Protein AF-A0A832YDP9-F1 (afdb_monomer)

Radius of gyration: 28.49 Å; Cα contacts (8 Å, |Δi|>4): 100; chains: 1; bounding box: 48×30×74 Å

Secondary structure 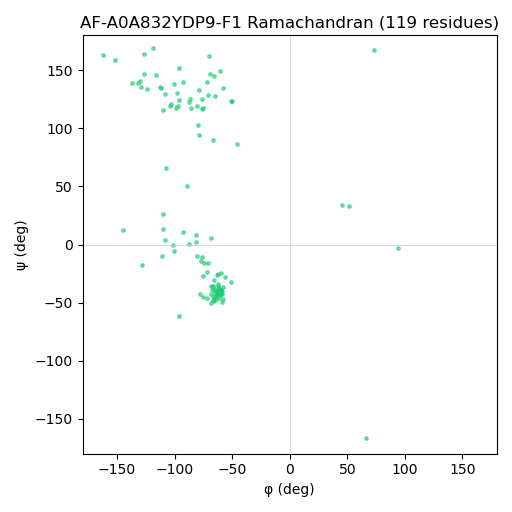(DSSP, 8-state):
------TTTTTT---TT--TT-SS-PPPPEEEEEEE-SSSEEEEEE---SSTTHHHHHHHHHHHHHHHHHHHTT--PPPPP-PPP---HHHHHHHHHHHHHHHHHHHHHH--GGGGGGS--

Foldseek 3Di:
DFADPDPCLVVCPPDQQSHRPDPDHDDDWDKDFDDDDQADTDIDIDGDDPDPVCPVVCVVVVVVVVVVVCVVVVNDDDDRDDDDDPDPVVVVVVVVVVCVVVVVVCCVVPNPPPPVVPPPD

Mean predicted aligned error: 12.71 Å

Sequence (121 aa):
ARQVRCPYLDENKPSCGCDKDLHVDVSQPTVRFNKFNDSALDFLVLVYVRDYGSQFKMKSDLRVIMYEEFKKYDIRIPWPIKTVYQGDEKREADEIAEREDKRKQVVDEFGIGDVASAEDD

Solvent-accessible surface area (backbone atoms only — not comparable to full-atom values): 7742 Å² total; per-residue (Å²): 89,62,46,70,83,48,94,53,40,90,73,55,49,96,50,86,68,23,43,74,85,34,62,53,64,59,75,67,64,44,78,41,84,67,48,85,51,95,50,48,79,43,69,46,74,49,74,84,68,96,46,82,82,50,48,61,58,50,56,52,52,49,52,53,52,49,53,53,53,28,56,75,72,73,50,76,87,67,65,89,62,80,89,79,85,90,68,62,65,65,60,52,51,50,62,48,58,76,45,45,65,61,51,50,53,50,38,71,73,69,49,82,62,85,68,72,75,74,79,83,125

Structure (mmCIF, N/CA/C/O backbone):
data_AF-A0A832YDP9-F1
#
_entry.id   AF-A0A832YDP9-F1
#
loop_
_atom_site.group_PDB
_atom_site.id
_atom_site.type_symbol
_atom_site.label_atom_id
_atom_site.label_alt_id
_atom_site.label_comp_id
_atom_site.label_asym_id
_atom_site.label_entity_id
_atom_site.label_seq_id
_atom_site.pdbx_PDB_ins_code
_atom_site.Cartn_x
_atom_site.Cartn_y
_atom_site.Cartn_z
_atom_site.occupancy
_atom_site.B_iso_or_equiv
_atom_site.auth_seq_id
_atom_site.auth_comp_id
_atom_site.auth_asym_id
_atom_site.auth_atom_id
_atom_site.pdbx_PDB_model_num
ATOM 1 N N . ALA A 1 1 ? 23.483 -14.878 -18.226 1.00 59.38 1 ALA A N 1
ATOM 2 C CA . ALA A 1 1 ? 22.438 -15.754 -18.798 1.00 59.38 1 ALA A CA 1
ATOM 3 C C . ALA A 1 1 ? 21.347 -14.851 -19.358 1.00 59.38 1 ALA A C 1
ATOM 5 O O . ALA A 1 1 ? 20.932 -13.962 -18.632 1.00 59.38 1 ALA A O 1
ATOM 6 N N . ARG A 1 2 ? 20.948 -14.996 -20.629 1.00 66.31 2 ARG A N 1
ATOM 7 C CA . ARG A 1 2 ? 19.922 -14.125 -21.241 1.00 66.31 2 ARG A CA 1
ATOM 8 C C . ARG A 1 2 ? 18.539 -14.390 -20.626 1.00 66.31 2 ARG A C 1
ATOM 10 O O . ARG A 1 2 ? 18.265 -15.528 -20.252 1.00 66.31 2 ARG A O 1
ATOM 17 N N . GLN A 1 3 ? 17.711 -13.348 -20.530 1.00 68.31 3 GLN A N 1
ATOM 18 C CA . GLN A 1 3 ? 16.322 -13.389 -20.049 1.00 68.31 3 GLN A CA 1
ATOM 19 C C . GLN A 1 3 ? 15.529 -14.498 -20.765 1.00 68.31 3 GLN A C 1
ATOM 21 O O . GLN A 1 3 ? 15.455 -14.497 -21.989 1.00 68.31 3 GLN A O 1
ATOM 26 N N . VAL A 1 4 ? 14.935 -15.434 -20.018 1.00 72.31 4 VAL A N 1
ATOM 27 C CA . VAL A 1 4 ? 14.124 -16.545 -20.579 1.00 72.31 4 VAL A CA 1
ATOM 28 C C . VAL A 1 4 ? 12.748 -16.667 -19.932 1.00 72.31 4 VAL A C 1
ATOM 30 O O . VAL A 1 4 ? 11.851 -17.274 -20.506 1.00 72.31 4 VAL A O 1
ATOM 33 N N . ARG A 1 5 ? 12.547 -16.071 -18.750 1.00 69.62 5 ARG A N 1
ATOM 34 C CA . ARG A 1 5 ? 11.284 -16.173 -18.001 1.00 69.62 5 ARG A CA 1
ATOM 35 C C . ARG A 1 5 ? 10.181 -15.232 -18.475 1.00 69.62 5 ARG A C 1
ATOM 37 O O . ARG A 1 5 ? 9.060 -15.337 -17.986 1.00 69.62 5 ARG A O 1
ATOM 44 N N . CYS A 1 6 ? 10.479 -14.284 -19.361 1.00 70.62 6 CYS A N 1
ATOM 45 C CA . CYS A 1 6 ? 9.466 -13.345 -19.827 1.00 70.62 6 CYS A CA 1
ATOM 46 C C . CYS A 1 6 ? 8.520 -14.013 -20.848 1.00 70.62 6 CYS A C 1
ATOM 48 O O . CYS A 1 6 ? 9.002 -14.465 -21.886 1.00 70.62 6 CYS A O 1
ATOM 50 N N . PRO A 1 7 ? 7.189 -13.985 -20.633 1.00 72.56 7 PRO A N 1
ATOM 51 C CA . PRO A 1 7 ? 6.214 -14.506 -21.598 1.00 72.56 7 PRO A CA 1
ATOM 52 C C . PRO A 1 7 ? 6.201 -13.776 -22.952 1.00 72.56 7 PRO A C 1
ATOM 54 O O . PRO A 1 7 ? 5.831 -14.363 -23.959 1.00 72.56 7 PRO A O 1
ATOM 57 N N . TYR A 1 8 ? 6.613 -12.504 -22.979 1.00 71.94 8 TYR A N 1
ATOM 58 C CA . TYR A 1 8 ? 6.565 -11.614 -24.149 1.00 71.94 8 TYR A CA 1
ATOM 59 C C . TYR A 1 8 ? 7.956 -11.288 -24.719 1.00 71.94 8 TYR A C 1
ATOM 61 O O . TYR A 1 8 ? 8.160 -10.219 -25.295 1.00 71.94 8 TYR A O 1
ATOM 69 N N . LEU A 1 9 ? 8.937 -12.177 -24.523 1.00 72.62 9 LEU A N 1
ATOM 70 C CA . LEU A 1 9 ? 10.332 -11.941 -24.915 1.00 72.62 9 LEU A CA 1
ATOM 71 C C . LEU A 1 9 ? 10.496 -11.731 -26.430 1.00 72.62 9 LEU A C 1
ATOM 73 O O . LEU A 1 9 ? 11.286 -10.890 -26.856 1.00 72.62 9 LEU A O 1
ATOM 77 N N . ASP A 1 10 ? 9.725 -12.463 -27.235 1.00 74.56 10 ASP A N 1
ATOM 78 C CA . ASP A 1 10 ? 9.810 -12.416 -28.700 1.00 74.56 10 ASP A CA 1
ATOM 79 C C . ASP A 1 10 ? 9.177 -11.155 -29.300 1.00 74.56 10 ASP A C 1
ATOM 81 O O . ASP A 1 10 ? 9.606 -10.685 -30.352 1.00 74.56 10 ASP A O 1
ATOM 85 N N . GLU A 1 11 ? 8.200 -10.562 -28.610 1.00 73.81 11 GLU A N 1
ATOM 86 C CA . GLU A 1 11 ? 7.581 -9.298 -29.023 1.00 73.81 11 GLU A CA 1
ATOM 87 C C . GLU A 1 11 ? 8.503 -8.095 -28.774 1.00 73.81 11 GLU A C 1
ATOM 89 O O . GLU A 1 11 ? 8.254 -7.013 -29.306 1.00 73.81 11 GLU A O 1
ATOM 94 N N . ASN A 1 12 ? 9.551 -8.275 -27.955 1.00 65.94 12 ASN A N 1
ATOM 95 C CA . ASN A 1 12 ? 10.510 -7.249 -27.535 1.00 65.94 12 ASN A CA 1
ATOM 96 C C . ASN A 1 12 ? 9.840 -5.931 -27.112 1.00 65.94 12 ASN A C 1
ATOM 98 O O . ASN A 1 12 ? 10.345 -4.831 -27.355 1.00 65.94 12 ASN A O 1
ATOM 102 N N . LYS A 1 13 ? 8.651 -6.034 -26.508 1.00 63.38 13 LYS A N 1
ATOM 103 C CA . LYS A 1 13 ? 7.947 -4.872 -25.983 1.00 63.38 13 LYS A CA 1
ATOM 104 C C . LYS A 1 13 ? 8.713 -4.387 -24.757 1.00 63.38 13 LYS A C 1
ATOM 106 O O . LYS A 1 13 ? 8.956 -5.196 -23.859 1.00 63.38 13 LYS A O 1
ATOM 111 N N . PRO A 1 14 ? 9.056 -3.089 -24.671 1.00 56.25 14 PRO A N 1
ATOM 112 C CA . PRO A 1 14 ? 9.688 -2.530 -23.488 1.00 56.25 14 PRO A CA 1
ATOM 113 C C . PRO A 1 14 ? 8.688 -2.579 -22.329 1.00 56.25 14 PRO A C 1
ATOM 115 O O . PRO A 1 14 ? 7.895 -1.667 -22.115 1.00 56.25 14 PRO A O 1
ATOM 118 N N . SER A 1 15 ? 8.699 -3.681 -21.594 1.00 57.56 15 SER A N 1
ATOM 119 C CA . SER A 1 15 ? 7.966 -3.867 -20.349 1.00 57.56 15 SER A CA 1
ATOM 120 C C . SER A 1 15 ? 8.937 -4.324 -19.264 1.00 57.56 15 SER A C 1
ATOM 122 O O . SER A 1 15 ? 10.080 -4.690 -19.553 1.00 57.56 15 SER A O 1
ATOM 124 N N . CYS A 1 16 ? 8.510 -4.225 -18.004 1.00 58.09 16 CYS A N 1
ATOM 125 C CA . CYS A 1 16 ? 9.277 -4.518 -16.791 1.00 58.09 16 CYS A CA 1
ATOM 126 C C . CYS A 1 16 ? 10.070 -5.843 -16.860 1.00 58.09 16 CYS A C 1
ATOM 128 O O . CYS A 1 16 ? 9.612 -6.894 -16.422 1.00 58.09 16 CYS A O 1
ATOM 130 N N . GLY A 1 17 ? 11.288 -5.786 -17.400 1.00 58.19 17 GLY A N 1
ATOM 131 C CA . GLY A 1 17 ? 12.217 -6.913 -17.469 1.00 58.19 17 GLY A CA 1
ATOM 132 C C . GLY A 1 17 ? 12.188 -7.733 -18.763 1.00 58.19 17 GLY A C 1
ATOM 133 O O . GLY A 1 17 ? 13.011 -8.622 -18.901 1.00 58.19 17 GLY A O 1
ATOM 134 N N . CYS A 1 18 ? 11.319 -7.460 -19.735 1.00 63.78 18 CYS A N 1
ATOM 135 C CA . CYS A 1 18 ? 11.242 -8.233 -20.985 1.00 63.78 18 CYS A CA 1
ATOM 136 C C . CYS A 1 18 ? 12.160 -7.682 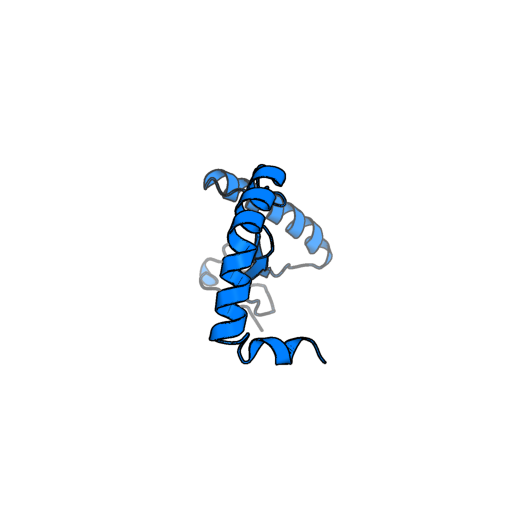-22.082 1.00 63.78 18 CYS A C 1
ATOM 138 O O . CYS A 1 18 ? 11.724 -7.424 -23.197 1.00 63.78 18 CYS A O 1
ATOM 140 N N . ASP A 1 19 ? 13.426 -7.463 -21.738 1.00 65.94 19 ASP A N 1
ATOM 141 C CA . ASP A 1 19 ? 14.430 -6.949 -22.665 1.00 65.94 19 ASP A CA 1
ATOM 142 C C . ASP A 1 19 ? 15.352 -8.093 -23.099 1.00 65.94 19 ASP A C 1
ATOM 144 O O . ASP A 1 19 ? 16.004 -8.731 -22.265 1.00 65.94 19 ASP A O 1
ATOM 148 N N . LYS A 1 20 ? 15.382 -8.373 -24.405 1.00 66.12 20 LYS A N 1
ATOM 149 C CA . LYS A 1 20 ? 16.200 -9.445 -24.990 1.00 66.12 20 LYS A CA 1
ATOM 150 C C . LYS A 1 20 ? 17.698 -9.211 -24.776 1.00 66.12 20 LYS A C 1
ATOM 152 O O . LYS A 1 20 ? 18.468 -10.175 -24.723 1.00 66.12 20 LYS A O 1
ATOM 157 N N . ASP A 1 21 ? 18.091 -7.952 -24.603 1.00 69.06 21 ASP A N 1
ATOM 158 C CA . ASP A 1 21 ? 19.475 -7.546 -24.393 1.00 69.06 21 ASP A CA 1
ATOM 159 C C . ASP A 1 21 ? 19.876 -7.575 -22.910 1.00 69.06 21 ASP A C 1
ATOM 161 O O . ASP A 1 21 ? 21.032 -7.316 -22.566 1.00 69.06 21 ASP A O 1
ATOM 165 N N . LEU A 1 22 ? 18.974 -7.963 -22.001 1.00 70.06 22 LEU A N 1
ATOM 166 C CA . LEU A 1 22 ? 19.306 -8.137 -20.592 1.00 70.06 22 LEU A CA 1
ATOM 167 C C . LEU A 1 22 ? 20.094 -9.440 -20.375 1.00 70.06 22 LEU A C 1
ATOM 169 O O . LEU A 1 22 ? 19.618 -10.555 -20.602 1.00 70.06 22 LEU A O 1
ATOM 173 N N . HIS A 1 23 ? 21.336 -9.300 -19.908 1.00 65.00 23 HIS A N 1
ATOM 174 C CA . HIS A 1 23 ? 22.280 -10.413 -19.712 1.00 65.00 23 HIS A CA 1
ATOM 175 C C . HIS A 1 23 ? 22.063 -11.182 -18.393 1.00 65.00 23 HIS A C 1
ATOM 177 O O . HIS A 1 23 ? 22.876 -12.046 -18.029 1.00 65.00 23 HIS A O 1
ATOM 183 N N . VAL A 1 24 ? 20.977 -10.863 -17.688 1.00 70.31 24 VAL A N 1
ATOM 184 C CA . VAL A 1 24 ? 20.548 -11.447 -16.418 1.00 70.31 24 VAL A CA 1
ATOM 185 C C . VAL A 1 24 ? 19.086 -11.856 -16.564 1.00 70.31 24 VAL A C 1
ATOM 187 O O . VAL A 1 24 ? 18.289 -11.085 -17.087 1.00 70.31 24 VAL A O 1
ATOM 190 N N . ASP A 1 25 ? 18.741 -13.056 -16.096 1.00 70.75 25 ASP A N 1
ATOM 191 C CA . ASP A 1 25 ? 17.352 -13.512 -16.021 1.00 70.75 25 ASP A CA 1
ATOM 192 C C . ASP A 1 25 ? 16.700 -12.897 -14.779 1.00 70.75 25 ASP A C 1
ATOM 194 O O . ASP A 1 25 ? 16.974 -13.290 -13.643 1.00 70.75 25 ASP A O 1
ATOM 198 N N . VAL A 1 26 ? 15.894 -11.866 -15.004 1.00 73.50 26 VAL A N 1
ATOM 199 C CA . VAL A 1 26 ? 15.242 -11.082 -13.962 1.00 73.50 26 VAL A CA 1
ATOM 200 C C . VAL A 1 26 ? 13.815 -11.576 -13.776 1.00 73.50 26 VAL A C 1
ATOM 202 O O . VAL A 1 26 ? 13.050 -11.717 -14.736 1.00 73.50 26 VAL A O 1
ATOM 205 N N . SER A 1 27 ? 13.437 -11.839 -12.524 1.00 73.00 27 SER A N 1
ATOM 206 C CA . SER A 1 27 ? 12.066 -12.223 -12.203 1.00 73.00 27 SER A CA 1
ATOM 207 C C . SER A 1 27 ? 11.096 -11.078 -12.480 1.00 73.00 27 SER A C 1
ATOM 209 O O . SER A 1 27 ? 11.395 -9.896 -12.305 1.00 73.00 27 SER A O 1
ATOM 211 N N . GLN A 1 28 ? 9.904 -11.459 -12.930 1.00 76.19 28 GLN A N 1
ATOM 212 C CA . GLN A 1 28 ? 8.815 -10.524 -13.168 1.00 76.19 28 GLN A CA 1
ATOM 213 C C . GLN A 1 28 ? 8.425 -9.805 -11.867 1.00 76.19 28 GLN A C 1
ATOM 215 O O . GLN A 1 28 ? 8.551 -10.388 -10.778 1.00 76.19 28 GLN A O 1
ATOM 220 N N . PRO A 1 29 ? 7.948 -8.549 -11.955 1.00 84.31 29 PRO A N 1
ATOM 221 C CA . PRO A 1 29 ? 7.499 -7.832 -10.778 1.00 84.31 29 PRO A CA 1
ATOM 2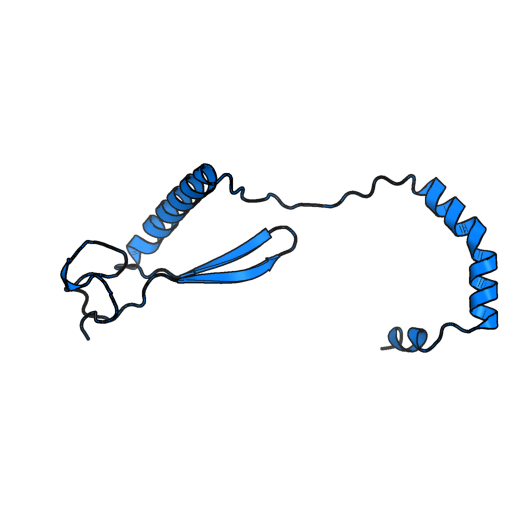22 C C . PRO A 1 29 ? 6.388 -8.617 -10.088 1.00 84.31 29 PRO A C 1
ATOM 224 O O . PRO A 1 29 ? 5.486 -9.152 -10.729 1.00 84.31 29 PRO A O 1
ATOM 227 N N . THR A 1 30 ? 6.480 -8.721 -8.770 1.00 87.56 30 THR A N 1
ATOM 228 C CA . THR A 1 30 ? 5.554 -9.529 -7.978 1.00 87.56 30 THR A CA 1
ATOM 229 C C . THR A 1 30 ? 4.910 -8.659 -6.916 1.00 87.56 30 THR A C 1
ATOM 231 O O . THR A 1 30 ? 5.598 -7.920 -6.212 1.00 87.56 30 THR A O 1
ATOM 234 N N . VAL A 1 31 ? 3.593 -8.784 -6.775 1.00 92.25 31 VAL A N 1
ATOM 235 C CA . VAL A 1 31 ? 2.828 -8.178 -5.684 1.00 92.25 31 VAL A CA 1
ATOM 236 C C . VAL A 1 31 ? 2.396 -9.290 -4.739 1.00 92.25 31 VAL A C 1
ATOM 238 O O . VAL A 1 31 ? 1.865 -10.308 -5.182 1.00 92.25 31 VAL A O 1
ATOM 241 N N . ARG A 1 32 ? 2.653 -9.125 -3.442 1.00 94.44 32 ARG A N 1
ATOM 242 C CA . ARG A 1 32 ? 2.260 -10.087 -2.408 1.00 94.44 32 ARG A CA 1
ATOM 243 C C . ARG A 1 32 ? 1.554 -9.377 -1.271 1.00 94.44 32 ARG A C 1
ATOM 245 O O . ARG A 1 32 ? 1.980 -8.303 -0.855 1.00 94.44 32 ARG A O 1
ATOM 252 N N . PHE A 1 33 ? 0.510 -10.001 -0.743 1.00 95.94 33 PHE A N 1
ATOM 253 C CA . PHE A 1 33 ? -0.020 -9.614 0.556 1.00 95.94 33 PHE A CA 1
ATOM 254 C C . PHE A 1 33 ? 1.040 -9.906 1.623 1.00 95.94 33 PHE A C 1
ATOM 256 O O . PHE A 1 33 ? 1.596 -11.004 1.648 1.00 95.94 33 PHE A O 1
ATOM 263 N N . ASN A 1 34 ? 1.364 -8.908 2.442 1.00 95.12 34 ASN A N 1
ATOM 264 C CA . ASN A 1 34 ? 2.388 -9.025 3.472 1.00 95.12 34 ASN A CA 1
ATOM 265 C C . ASN A 1 34 ? 1.751 -9.354 4.824 1.00 95.12 34 ASN A C 1
ATOM 267 O O . ASN A 1 34 ? 2.021 -10.407 5.394 1.00 95.12 34 ASN A O 1
ATOM 271 N N . LYS A 1 35 ? 0.896 -8.460 5.331 1.00 95.50 35 LYS A N 1
ATOM 272 C CA . LYS A 1 35 ? 0.240 -8.624 6.631 1.00 95.50 35 LYS A CA 1
ATOM 273 C C . LYS A 1 35 ? -0.985 -7.724 6.783 1.00 95.50 35 LYS A C 1
ATOM 275 O O . LYS A 1 35 ? -1.134 -6.728 6.074 1.00 95.50 35 LYS A O 1
ATOM 280 N N . PHE A 1 36 ? -1.812 -8.061 7.767 1.00 94.50 36 PHE A N 1
ATOM 281 C CA . PHE A 1 36 ? -2.802 -7.150 8.332 1.00 94.50 36 PHE A CA 1
ATOM 282 C C . PHE A 1 36 ? -2.097 -6.188 9.294 1.00 94.50 36 PHE A C 1
ATOM 284 O O . PHE A 1 36 ? -1.268 -6.615 10.099 1.00 94.50 36 PHE A O 1
ATOM 291 N N . ASN A 1 37 ? -2.393 -4.899 9.174 1.00 91.62 37 ASN A N 1
ATOM 292 C CA . ASN A 1 37 ? -1.868 -3.835 10.023 1.00 91.62 37 ASN A CA 1
ATOM 293 C C . ASN A 1 37 ? -3.039 -3.141 10.743 1.00 91.62 37 ASN A C 1
ATOM 295 O O . ASN A 1 37 ? -4.193 -3.352 10.371 1.00 91.62 37 ASN A O 1
ATOM 299 N N . ASP A 1 38 ? -2.763 -2.293 11.732 1.00 88.38 38 ASP A N 1
ATOM 300 C CA . ASP A 1 38 ? -3.780 -1.743 12.650 1.00 88.38 38 ASP A CA 1
ATOM 301 C C . ASP A 1 38 ? -4.938 -1.016 11.946 1.00 88.38 38 ASP A C 1
ATOM 303 O O . ASP A 1 38 ? -6.051 -0.924 12.457 1.00 88.38 38 ASP A O 1
ATOM 307 N N . SER A 1 39 ? -4.689 -0.452 10.765 1.00 91.00 39 SER A N 1
ATOM 308 C CA . SER A 1 39 ? -5.702 0.273 9.986 1.00 91.00 39 SER A CA 1
ATOM 309 C C . SER A 1 39 ? -5.547 0.102 8.477 1.00 91.00 39 SER A C 1
ATOM 311 O O . SER A 1 39 ? -6.131 0.863 7.710 1.00 91.00 39 SER A O 1
ATOM 313 N N . ALA A 1 40 ? -4.724 -0.851 8.035 1.00 93.38 40 ALA A N 1
ATOM 314 C CA . ALA A 1 40 ? -4.372 -1.009 6.629 1.00 93.38 40 ALA A CA 1
ATOM 315 C C . ALA A 1 40 ? -4.037 -2.461 6.271 1.00 93.38 40 ALA A C 1
ATOM 317 O O . ALA A 1 40 ? -3.668 -3.273 7.120 1.00 93.38 40 ALA A O 1
ATOM 318 N N . LEU A 1 41 ? -4.142 -2.769 4.979 1.00 93.44 41 LEU A N 1
ATOM 319 C CA . LEU A 1 41 ? -3.620 -3.998 4.393 1.00 93.44 41 LEU A CA 1
ATOM 320 C C . LEU A 1 41 ? -2.272 -3.688 3.749 1.00 93.44 41 LEU A C 1
ATOM 322 O O . LEU A 1 41 ? -2.200 -2.896 2.806 1.00 93.44 41 LEU A O 1
ATOM 326 N N . ASP A 1 42 ? -1.212 -4.321 4.242 1.00 94.19 42 ASP A N 1
ATOM 327 C CA . ASP A 1 42 ? 0.129 -4.089 3.723 1.00 94.19 42 ASP A CA 1
ATOM 328 C C . ASP A 1 42 ? 0.397 -5.032 2.544 1.00 94.19 42 ASP A C 1
ATOM 330 O O . ASP A 1 42 ? 0.368 -6.259 2.683 1.00 94.19 42 ASP A O 1
ATOM 334 N N . PHE A 1 43 ? 0.728 -4.459 1.387 1.00 94.31 43 PHE A N 1
ATOM 335 C CA . PHE A 1 43 ? 1.174 -5.196 0.205 1.00 94.31 43 PHE A CA 1
ATOM 336 C C . PHE A 1 43 ? 2.646 -4.905 -0.080 1.00 94.31 43 PHE A C 1
ATOM 338 O O . PHE A 1 43 ? 3.085 -3.755 -0.074 1.00 94.31 43 PHE A O 1
ATOM 345 N N . LEU A 1 44 ? 3.410 -5.955 -0.370 1.00 94.19 44 LEU A N 1
ATOM 346 C CA . LEU A 1 44 ? 4.790 -5.859 -0.817 1.00 94.19 44 LEU A CA 1
ATOM 347 C C . LEU A 1 44 ? 4.837 -5.919 -2.342 1.00 94.19 44 LEU A C 1
ATOM 349 O O . LEU A 1 44 ? 4.382 -6.888 -2.950 1.00 94.19 44 LEU A O 1
ATOM 353 N N . VAL A 1 45 ? 5.438 -4.898 -2.947 1.00 92.00 45 VAL A N 1
ATOM 354 C CA . VAL A 1 45 ? 5.678 -4.829 -4.389 1.00 92.00 45 VAL A CA 1
ATOM 355 C C . VAL A 1 45 ? 7.177 -4.973 -4.631 1.00 92.00 45 VAL A C 1
ATOM 357 O O . VAL A 1 45 ? 7.965 -4.127 -4.207 1.00 92.00 45 VAL A O 1
ATOM 360 N N . LEU A 1 46 ? 7.576 -6.054 -5.299 1.00 88.88 46 LEU A N 1
ATOM 361 C CA . LEU A 1 46 ? 8.961 -6.301 -5.693 1.00 88.88 46 LEU A CA 1
ATOM 362 C C . LEU A 1 46 ? 9.122 -6.000 -7.179 1.00 88.88 46 LEU A C 1
ATOM 364 O O . LEU A 1 46 ? 8.458 -6.618 -8.008 1.00 88.88 46 LEU A O 1
ATOM 368 N N . VAL A 1 47 ? 10.019 -5.071 -7.508 1.00 86.88 47 VAL A N 1
ATOM 369 C CA . VAL A 1 47 ? 10.329 -4.675 -8.887 1.00 86.88 47 VAL A CA 1
ATOM 370 C C . VAL A 1 47 ? 11.836 -4.544 -9.037 1.00 86.88 47 VAL A C 1
ATOM 372 O O . VAL A 1 47 ? 12.509 -3.996 -8.163 1.00 86.88 47 VAL A O 1
ATOM 375 N N . TYR A 1 48 ? 12.354 -5.019 -10.163 1.00 83.00 48 TYR A N 1
ATOM 376 C CA . TYR A 1 48 ? 13.750 -4.846 -10.537 1.00 83.00 48 TYR A CA 1
ATOM 377 C C . TYR A 1 48 ? 13.924 -3.596 -11.389 1.00 83.00 48 TYR A C 1
ATOM 379 O O . TYR A 1 48 ? 13.117 -3.300 -12.270 1.00 83.00 48 TYR A O 1
ATOM 387 N N . VAL A 1 49 ? 15.006 -2.873 -11.129 1.00 82.38 49 VAL A N 1
ATOM 388 C CA . VAL A 1 49 ? 15.375 -1.656 -11.851 1.00 82.38 49 VAL A CA 1
ATOM 389 C C . VAL A 1 49 ? 16.691 -1.911 -12.578 1.00 82.38 49 VAL A C 1
ATOM 391 O O . VAL A 1 49 ? 17.532 -2.655 -12.080 1.00 82.38 49 VAL A O 1
ATOM 394 N N . ARG A 1 50 ? 16.854 -1.310 -13.763 1.00 76.75 50 ARG A N 1
ATOM 395 C CA . ARG A 1 50 ? 18.048 -1.478 -14.607 1.00 76.75 50 ARG A CA 1
ATOM 396 C C . ARG A 1 50 ? 19.310 -0.928 -13.939 1.00 76.75 50 ARG A C 1
ATOM 398 O O . ARG A 1 50 ? 20.314 -1.624 -13.875 1.00 76.75 50 ARG A O 1
ATOM 405 N N . ASP A 1 51 ? 19.215 0.285 -13.394 1.00 80.69 51 ASP A N 1
ATOM 406 C CA . ASP A 1 51 ? 20.341 1.024 -12.827 1.00 80.69 51 ASP A CA 1
ATOM 407 C C . ASP A 1 51 ? 20.063 1.470 -11.391 1.00 80.69 51 ASP A C 1
ATOM 409 O O . ASP A 1 51 ? 18.942 1.854 -11.041 1.00 80.69 51 ASP A O 1
ATOM 413 N N . TYR A 1 52 ? 21.112 1.511 -10.567 1.00 83.25 52 TYR A N 1
ATOM 414 C CA . TYR A 1 52 ? 21.011 1.955 -9.174 1.00 83.25 52 TYR A CA 1
ATOM 415 C C . TYR A 1 52 ? 20.490 3.397 -9.055 1.00 83.25 52 TYR A C 1
ATOM 417 O O . TYR A 1 52 ? 19.650 3.686 -8.206 1.00 83.25 52 TYR A O 1
ATOM 425 N N . GLY A 1 53 ? 20.919 4.305 -9.939 1.00 88.19 53 GLY A N 1
ATOM 426 C CA . GLY A 1 53 ? 20.462 5.702 -9.934 1.00 88.19 53 GLY A CA 1
ATOM 427 C C . GLY A 1 53 ? 18.974 5.859 -10.264 1.00 88.19 53 GLY A C 1
ATOM 428 O O . GLY A 1 53 ? 18.299 6.744 -9.736 1.00 88.19 53 GLY A O 1
ATOM 429 N N . SER A 1 54 ? 18.424 4.956 -11.076 1.00 87.44 54 SER A N 1
ATOM 430 C CA . SER A 1 54 ? 17.020 4.992 -11.492 1.00 87.44 54 SER A CA 1
ATOM 431 C C . SER A 1 54 ? 16.054 4.528 -10.402 1.00 87.44 54 SER A C 1
ATOM 433 O O . SER A 1 54 ? 14.849 4.733 -10.542 1.00 87.44 54 SER A O 1
ATOM 435 N N . GLN A 1 55 ? 16.548 3.952 -9.298 1.00 88.06 55 GLN A N 1
ATOM 436 C CA . GLN A 1 55 ? 15.704 3.429 -8.221 1.00 88.06 55 GLN A CA 1
ATOM 437 C C . GLN A 1 55 ? 14.779 4.492 -7.612 1.00 88.06 55 GLN A C 1
ATOM 439 O O . GLN A 1 55 ? 13.641 4.192 -7.259 1.00 88.06 55 GLN A O 1
ATOM 444 N N . PHE A 1 56 ? 15.247 5.738 -7.487 1.00 91.44 56 PHE A N 1
ATOM 445 C CA . PHE A 1 56 ? 14.475 6.813 -6.860 1.00 91.44 56 PHE A CA 1
ATOM 446 C C . PHE A 1 56 ? 13.376 7.322 -7.782 1.00 91.44 56 PHE A C 1
ATOM 448 O O . PHE A 1 56 ? 12.230 7.453 -7.352 1.00 91.44 56 PHE A O 1
ATOM 455 N N . LYS A 1 57 ? 13.715 7.534 -9.060 1.00 91.75 57 LYS A N 1
ATOM 456 C CA . LYS A 1 57 ? 12.748 7.918 -10.087 1.00 91.75 57 LYS A CA 1
ATOM 457 C C . LYS A 1 57 ? 11.651 6.862 -10.206 1.00 91.75 57 LYS A C 1
ATOM 459 O O . LYS A 1 57 ? 10.482 7.189 -10.060 1.00 91.75 57 LYS A O 1
ATOM 464 N N . MET A 1 58 ? 12.034 5.590 -10.323 1.00 90.12 58 MET A N 1
ATOM 465 C CA . MET A 1 58 ? 11.080 4.482 -10.412 1.00 90.12 58 MET A CA 1
ATOM 466 C C . MET A 1 58 ? 10.175 4.388 -9.184 1.00 90.12 58 MET A C 1
ATOM 468 O O . MET A 1 58 ? 8.972 4.211 -9.330 1.00 90.12 58 MET A O 1
ATOM 472 N N . LYS A 1 59 ? 10.714 4.559 -7.969 1.00 91.25 59 LYS A N 1
ATOM 473 C CA . LYS A 1 59 ? 9.894 4.588 -6.746 1.00 91.25 59 LYS A CA 1
ATOM 474 C C . LYS A 1 59 ? 8.881 5.734 -6.751 1.00 91.25 59 LYS A C 1
ATOM 476 O O . LYS A 1 59 ? 7.762 5.537 -6.289 1.00 91.25 59 LYS A O 1
ATOM 481 N N . SER A 1 60 ? 9.270 6.916 -7.226 1.00 95.06 60 SER A N 1
ATOM 482 C CA . SER A 1 60 ? 8.373 8.073 -7.300 1.00 95.06 60 SER A CA 1
ATOM 483 C C . SER A 1 60 ? 7.276 7.859 -8.341 1.00 95.06 60 SER A C 1
ATOM 485 O O . SER A 1 60 ? 6.098 7.978 -8.016 1.00 95.06 60 SER A O 1
ATOM 487 N N . ASP A 1 61 ? 7.659 7.472 -9.556 1.00 93.50 61 ASP A N 1
ATOM 488 C CA . ASP A 1 61 ? 6.736 7.255 -10.671 1.00 93.50 61 ASP A CA 1
ATOM 489 C C . ASP A 1 61 ? 5.726 6.148 -10.330 1.00 93.50 61 ASP A C 1
ATOM 491 O O . ASP A 1 61 ? 4.522 6.318 -10.514 1.00 93.50 61 ASP A O 1
ATOM 495 N N . LEU A 1 62 ? 6.192 5.048 -9.725 1.00 92.81 62 LEU A N 1
ATOM 496 C CA . LEU A 1 62 ? 5.333 3.942 -9.301 1.00 92.81 62 LEU A CA 1
ATOM 497 C C . LEU A 1 62 ? 4.287 4.383 -8.268 1.00 92.81 62 LEU A C 1
ATOM 499 O O . LEU A 1 62 ? 3.137 3.966 -8.358 1.00 92.81 62 LEU A O 1
ATOM 503 N N . ARG A 1 63 ? 4.643 5.255 -7.315 1.00 93.25 63 ARG A N 1
ATOM 504 C CA . ARG A 1 63 ? 3.679 5.784 -6.331 1.00 93.25 63 ARG A CA 1
ATOM 505 C C . ARG A 1 63 ? 2.575 6.599 -6.995 1.00 93.25 63 ARG A C 1
ATOM 507 O O . ARG A 1 63 ? 1.419 6.454 -6.607 1.00 93.25 63 ARG A O 1
ATOM 514 N N . VAL A 1 64 ? 2.923 7.434 -7.974 1.00 95.25 64 VAL A N 1
ATOM 515 C CA . VAL A 1 64 ? 1.948 8.254 -8.708 1.00 95.25 64 VAL A CA 1
ATOM 516 C C . VAL A 1 64 ? 1.012 7.360 -9.514 1.00 95.25 64 VAL A C 1
ATOM 518 O O . VAL A 1 64 ? -0.201 7.468 -9.367 1.00 95.25 64 VAL A O 1
ATOM 521 N N . ILE A 1 65 ? 1.568 6.410 -10.272 1.00 94.06 65 ILE A N 1
ATOM 522 C CA . ILE A 1 65 ? 0.788 5.455 -11.072 1.00 94.06 65 ILE A CA 1
ATOM 523 C C . ILE A 1 65 ? -0.163 4.649 -10.181 1.00 94.06 65 ILE A C 1
ATOM 525 O O . ILE A 1 65 ? -1.347 4.536 -10.484 1.00 94.06 65 ILE A O 1
ATOM 529 N N . MET A 1 66 ? 0.329 4.116 -9.057 1.00 93.00 66 MET A N 1
ATOM 530 C CA . MET A 1 66 ? -0.506 3.367 -8.115 1.00 93.00 66 MET A CA 1
ATOM 531 C C . MET A 1 66 ? -1.634 4.226 -7.545 1.00 93.00 66 MET A C 1
ATOM 533 O O . MET A 1 66 ? -2.765 3.762 -7.457 1.00 93.00 66 MET A O 1
ATOM 537 N N . TYR A 1 67 ? -1.347 5.475 -7.176 1.00 94.75 67 TYR A N 1
ATOM 538 C CA . TYR A 1 67 ? -2.353 6.388 -6.643 1.00 94.75 67 TYR A CA 1
ATOM 539 C C . TYR A 1 67 ? -3.450 6.707 -7.670 1.00 94.75 67 TYR A C 1
ATOM 541 O O . TYR A 1 67 ? -4.637 6.680 -7.341 1.00 94.75 67 TYR A O 1
ATOM 549 N N . GLU A 1 68 ? -3.071 6.968 -8.922 1.00 95.62 68 GLU A N 1
ATOM 550 C CA . GLU A 1 68 ? -4.016 7.213 -10.013 1.00 95.62 68 GLU A CA 1
ATOM 551 C C . GLU A 1 68 ? -4.875 5.984 -10.311 1.00 95.62 68 GLU A C 1
ATOM 553 O O . GLU A 1 68 ? -6.089 6.107 -10.481 1.00 95.62 68 GLU A O 1
ATOM 558 N N . GLU A 1 69 ? -4.268 4.799 -10.340 1.00 95.31 69 GLU A N 1
ATOM 559 C CA . GLU A 1 69 ? -4.980 3.558 -10.622 1.00 95.31 69 GLU A CA 1
ATOM 560 C C . GLU A 1 69 ? -5.939 3.196 -9.482 1.00 95.31 69 GLU A C 1
ATOM 562 O O . GLU A 1 69 ? -7.102 2.884 -9.728 1.00 95.31 69 GLU A O 1
ATOM 567 N N . PHE A 1 70 ? -5.516 3.347 -8.224 1.00 96.00 70 PHE A N 1
ATOM 568 C CA . PHE A 1 70 ? -6.398 3.178 -7.067 1.00 96.00 70 PHE A CA 1
ATOM 569 C C . PHE A 1 70 ? -7.588 4.133 -7.107 1.00 96.00 70 PHE A C 1
ATOM 571 O O . PHE A 1 70 ? -8.714 3.711 -6.852 1.00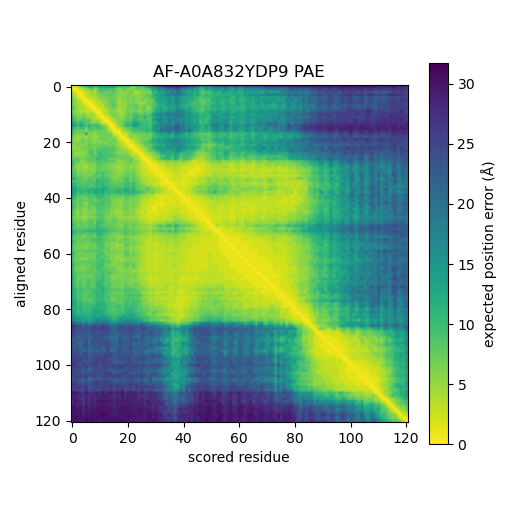 96.00 70 PHE A O 1
ATOM 578 N N . LYS A 1 71 ? -7.380 5.385 -7.527 1.00 95.25 71 LYS A N 1
ATOM 579 C CA . LYS A 1 71 ? -8.469 6.351 -7.695 1.00 95.25 71 LYS A CA 1
ATOM 580 C C . LYS A 1 71 ? -9.493 5.910 -8.748 1.00 95.25 71 LYS A C 1
ATOM 582 O O . LYS A 1 71 ? -10.680 6.160 -8.556 1.00 95.25 71 LYS A O 1
ATOM 587 N N . LYS A 1 72 ? -9.071 5.252 -9.836 1.00 97.12 72 LYS A N 1
ATOM 588 C CA . LYS A 1 72 ? -9.991 4.739 -10.874 1.00 97.12 72 LYS A CA 1
ATOM 589 C C . LYS A 1 72 ? -10.891 3.618 -10.356 1.00 97.12 72 LYS A C 1
ATOM 591 O O . LYS A 1 72 ? -12.051 3.558 -10.747 1.00 97.12 72 LYS A O 1
ATOM 596 N N . TYR A 1 73 ? -10.368 2.764 -9.478 1.00 96.50 73 TYR A N 1
ATOM 597 C CA . TYR A 1 73 ? -11.117 1.656 -8.873 1.00 96.50 73 TYR A CA 1
ATOM 598 C C . TYR A 1 73 ? -11.779 2.017 -7.528 1.00 96.50 73 TYR A C 1
ATOM 600 O O . TYR A 1 73 ? -12.232 1.118 -6.828 1.00 96.50 73 TYR A O 1
ATOM 608 N N . ASP A 1 74 ? -11.818 3.304 -7.148 1.00 95.25 74 ASP A N 1
ATOM 609 C CA . ASP A 1 74 ? -12.297 3.802 -5.839 1.00 95.25 74 ASP A CA 1
ATOM 610 C C . ASP A 1 74 ? -11.654 3.090 -4.628 1.00 95.25 74 ASP A C 1
ATOM 612 O O . ASP A 1 74 ? -12.247 2.922 -3.564 1.00 95.25 74 ASP A O 1
ATOM 616 N N . ILE A 1 75 ? -10.388 2.693 -4.775 1.00 95.00 75 ILE A N 1
ATOM 617 C CA . ILE A 1 75 ? -9.564 2.168 -3.689 1.00 95.00 75 ILE A CA 1
ATOM 618 C C . ILE A 1 75 ? -8.913 3.357 -2.982 1.00 95.00 75 ILE A C 1
ATOM 620 O O . ILE A 1 75 ? -8.231 4.178 -3.598 1.00 95.00 75 ILE A O 1
ATOM 624 N N . ARG A 1 76 ? -9.104 3.457 -1.665 1.00 90.62 76 ARG A N 1
ATOM 625 C CA . ARG A 1 76 ? -8.579 4.564 -0.854 1.00 90.62 76 ARG A CA 1
ATOM 626 C C . ARG A 1 76 ? -7.509 4.071 0.101 1.00 90.62 76 ARG A C 1
ATOM 628 O O . ARG A 1 76 ? -7.691 3.063 0.775 1.00 90.62 76 ARG A O 1
ATOM 635 N N . ILE A 1 77 ? -6.410 4.818 0.182 1.00 91.38 77 ILE A N 1
ATOM 636 C CA . ILE A 1 77 ? -5.369 4.586 1.184 1.00 91.38 77 ILE A CA 1
ATOM 637 C C . ILE A 1 77 ? -5.897 5.130 2.518 1.00 91.38 77 ILE A C 1
ATOM 639 O O . ILE A 1 77 ? -6.169 6.333 2.601 1.00 91.38 77 ILE A O 1
ATOM 643 N N . PRO A 1 78 ? -6.090 4.276 3.536 1.00 92.00 78 PRO A N 1
ATOM 644 C CA . PRO A 1 78 ? -6.669 4.704 4.796 1.00 92.00 78 PRO A CA 1
ATOM 645 C C . PRO A 1 78 ? -5.674 5.557 5.590 1.00 92.00 78 PRO A C 1
ATOM 647 O O . PRO A 1 78 ? -4.480 5.261 5.660 1.00 92.00 78 PRO A O 1
ATOM 650 N N . TRP A 1 79 ? -6.186 6.610 6.223 1.00 92.81 79 TRP A N 1
ATOM 651 C CA . TRP A 1 79 ? -5.531 7.212 7.385 1.00 92.81 79 TRP A CA 1
ATOM 652 C C . TRP A 1 79 ? -5.633 6.251 8.577 1.00 92.81 79 TRP A C 1
ATOM 654 O O . TRP A 1 79 ? -6.491 5.370 8.544 1.00 92.81 79 TRP A O 1
ATOM 664 N N . PRO A 1 80 ? -4.822 6.405 9.639 1.00 93.75 80 PRO A N 1
ATOM 665 C CA . PRO A 1 80 ? -4.997 5.617 10.857 1.00 93.75 80 PRO A CA 1
ATOM 666 C C . PRO A 1 80 ? -6.447 5.685 11.357 1.00 93.75 80 PRO A C 1
ATOM 668 O O . PRO A 1 80 ? -6.983 6.774 11.573 1.00 93.75 80 PRO A O 1
ATOM 671 N N . ILE A 1 81 ? -7.080 4.524 11.516 1.00 89.56 81 ILE A N 1
ATOM 672 C CA . ILE A 1 81 ? -8.480 4.380 11.916 1.00 89.56 81 ILE A CA 1
ATOM 673 C C . ILE A 1 81 ? -8.502 4.044 13.401 1.00 89.56 81 ILE A C 1
ATOM 675 O O . ILE A 1 81 ? -7.714 3.235 13.884 1.00 89.56 81 ILE A O 1
ATOM 679 N N . LYS A 1 82 ? -9.422 4.664 14.137 1.00 89.06 82 LYS A N 1
ATOM 680 C CA . LYS A 1 82 ? -9.675 4.335 15.539 1.00 89.06 82 LYS A CA 1
ATOM 681 C C . LYS A 1 82 ? -11.165 4.160 15.753 1.00 89.06 82 LYS A C 1
ATOM 683 O O . LYS A 1 82 ? -11.965 4.934 15.232 1.00 89.06 82 LYS A O 1
ATOM 688 N N . THR A 1 83 ? -11.524 3.160 16.540 1.00 88.25 83 THR A N 1
ATOM 689 C CA . THR A 1 83 ? -12.886 2.973 17.033 1.00 88.25 83 THR A CA 1
ATOM 690 C C . THR A 1 83 ? -13.054 3.791 18.308 1.00 88.25 83 THR A C 1
ATOM 692 O O . THR A 1 83 ? -12.353 3.549 19.289 1.00 88.25 83 THR A O 1
ATOM 695 N N . VAL A 1 84 ? -13.956 4.772 18.287 1.00 88.12 84 VAL A N 1
ATOM 696 C CA . VAL A 1 84 ? -14.339 5.534 19.481 1.00 88.12 84 VAL A CA 1
ATOM 697 C C . VAL A 1 84 ? -15.616 4.922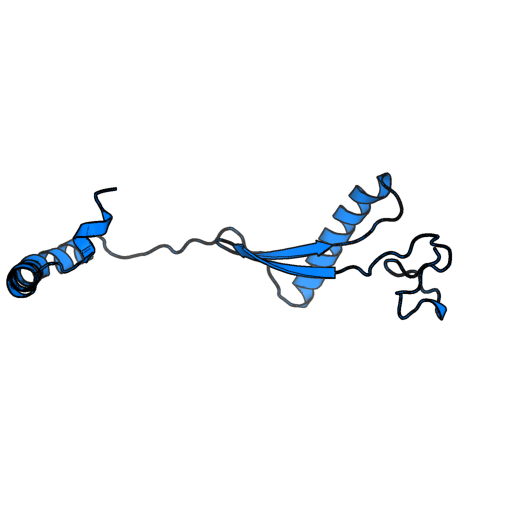 20.031 1.00 88.12 84 VAL A C 1
ATOM 699 O O . VAL A 1 84 ? -16.635 4.897 19.343 1.00 88.12 84 VAL A O 1
ATOM 702 N N . TYR A 1 85 ? -15.552 4.426 21.262 1.00 84.00 85 TYR A N 1
ATOM 703 C CA . TYR A 1 85 ? -16.737 4.014 22.000 1.00 84.00 85 TYR A CA 1
ATOM 704 C C . TYR A 1 85 ? -17.386 5.264 22.586 1.00 84.00 85 TYR A C 1
ATOM 706 O O . TYR A 1 85 ? -16.756 6.001 23.338 1.00 84.00 85 TYR A O 1
ATOM 714 N N . GLN A 1 86 ? -18.628 5.533 22.194 1.00 80.00 86 GLN A N 1
ATOM 715 C CA . GLN A 1 86 ? -19.414 6.651 22.707 1.00 80.00 86 GLN A CA 1
ATOM 716 C C . GLN A 1 86 ? -20.509 6.096 23.624 1.00 80.00 86 GLN A C 1
ATOM 718 O O . GLN A 1 86 ? -21.690 6.118 23.286 1.00 80.00 86 GLN A O 1
ATOM 723 N N . GLY A 1 87 ? -20.082 5.517 24.747 1.00 80.44 87 GLY A N 1
ATOM 724 C CA . GLY A 1 87 ? -20.943 5.124 25.862 1.00 80.44 87 GLY A CA 1
ATOM 725 C C . GLY A 1 87 ? -20.942 6.211 26.936 1.00 80.44 87 GLY A C 1
ATOM 726 O O . GLY A 1 87 ? -19.977 6.966 27.064 1.00 80.44 87 GLY A O 1
ATOM 727 N N . ASP A 1 88 ? -22.031 6.323 27.695 1.00 81.00 88 ASP A N 1
ATOM 728 C CA . ASP A 1 88 ? -22.018 7.110 28.928 1.00 81.00 88 ASP A CA 1
ATOM 729 C C . ASP A 1 88 ? -21.336 6.253 29.998 1.00 81.00 88 ASP A C 1
ATOM 731 O O . ASP A 1 88 ? -21.974 5.391 30.601 1.00 81.00 88 ASP A O 1
ATOM 735 N N . GLU A 1 89 ? -20.023 6.441 30.177 1.00 81.19 89 GLU A N 1
ATOM 736 C CA . GLU A 1 89 ? -19.187 5.636 31.086 1.00 81.19 89 GLU A CA 1
AT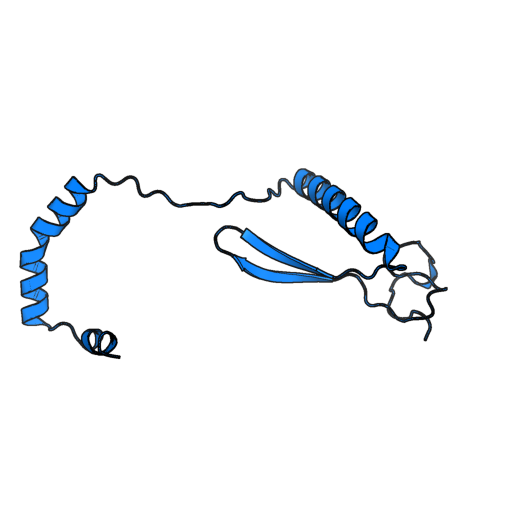OM 737 C C . GLU A 1 89 ? -19.786 5.547 32.494 1.00 81.19 89 GLU A C 1
ATOM 739 O O . GLU A 1 89 ? -19.665 4.521 33.157 1.00 81.19 89 GLU A O 1
ATOM 744 N N . LYS A 1 90 ? -20.478 6.604 32.941 1.00 82.12 90 LYS A N 1
ATOM 745 C CA . LYS A 1 90 ? -21.173 6.610 34.232 1.00 82.12 90 LYS A CA 1
ATOM 746 C C . LYS A 1 90 ? -22.340 5.639 34.243 1.00 82.12 90 LYS A C 1
ATOM 748 O O . LYS A 1 90 ? -22.455 4.841 35.159 1.00 82.12 90 LYS A O 1
ATOM 753 N N . ARG A 1 91 ? -23.171 5.678 33.201 1.00 83.75 91 ARG A N 1
ATOM 754 C CA . ARG A 1 91 ? -24.335 4.801 33.073 1.00 83.75 91 ARG A CA 1
ATOM 755 C C . ARG A 1 91 ? -23.915 3.340 32.943 1.00 83.75 91 ARG A C 1
ATOM 757 O O . ARG A 1 91 ? -24.549 2.478 33.532 1.00 83.75 91 ARG A O 1
ATOM 764 N N . GLU A 1 92 ? -22.842 3.064 32.205 1.00 82.69 92 GLU A N 1
ATOM 765 C CA . GLU A 1 92 ? -22.278 1.715 32.114 1.00 82.69 92 GLU A CA 1
ATOM 766 C C . GLU A 1 92 ? -21.693 1.256 33.454 1.00 82.69 92 GLU A C 1
ATOM 768 O O . GLU A 1 92 ? -21.969 0.138 33.880 1.00 82.69 92 GLU A O 1
ATOM 773 N N . ALA 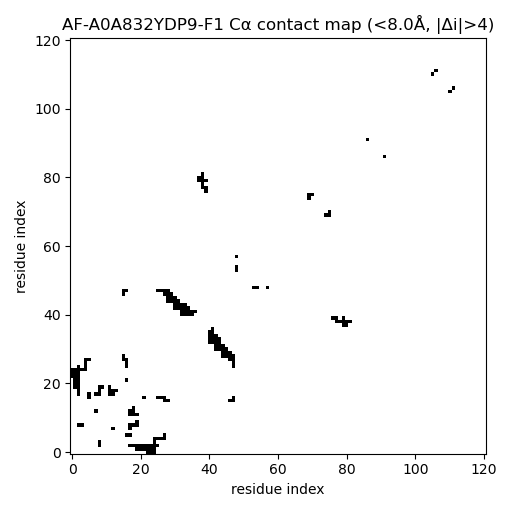A 1 93 ? -20.947 2.114 34.156 1.00 85.12 93 ALA A N 1
ATOM 774 C CA . ALA A 1 93 ? -20.429 1.799 35.485 1.00 85.12 93 ALA A CA 1
ATOM 775 C C . ALA A 1 93 ? -21.556 1.521 36.492 1.00 85.12 93 ALA A C 1
ATOM 777 O O . ALA A 1 93 ? -21.454 0.565 37.260 1.00 85.12 93 ALA A O 1
ATOM 778 N N . ASP A 1 94 ? -22.639 2.300 36.450 1.00 88.06 94 ASP A N 1
ATOM 779 C CA . ASP A 1 94 ? -23.817 2.101 37.294 1.00 88.06 94 ASP A CA 1
ATOM 780 C C . ASP A 1 94 ? -24.525 0.773 36.953 1.00 88.06 94 ASP A C 1
ATOM 782 O O . ASP A 1 94 ? -24.792 -0.034 37.844 1.00 88.06 94 ASP A O 1
ATOM 786 N N . GLU A 1 95 ? -24.755 0.482 35.665 1.00 87.38 95 GLU A N 1
ATOM 787 C CA . GLU A 1 95 ? -25.364 -0.778 35.202 1.00 87.38 95 GLU A CA 1
ATOM 788 C C . GLU A 1 95 ? -24.510 -2.016 35.557 1.00 87.38 95 GLU A C 1
ATOM 790 O O . GLU A 1 95 ? -25.051 -3.092 35.841 1.00 87.38 95 GLU A O 1
ATOM 795 N N . ILE A 1 96 ? -23.178 -1.884 35.555 1.00 86.75 96 ILE A N 1
ATOM 796 C CA . ILE A 1 96 ? -22.244 -2.934 35.988 1.00 86.75 96 ILE A CA 1
ATOM 797 C C . ILE A 1 96 ? -22.298 -3.092 37.511 1.00 86.75 96 ILE A C 1
ATOM 799 O O . ILE A 1 96 ? -22.415 -4.219 37.997 1.00 86.75 96 ILE A O 1
ATOM 803 N N . ALA A 1 97 ? -22.272 -1.986 38.262 1.00 90.38 97 ALA A N 1
ATOM 804 C CA . ALA A 1 97 ? -22.309 -1.993 39.722 1.00 90.38 97 ALA A CA 1
ATOM 805 C C . ALA A 1 97 ? -23.582 -2.658 40.267 1.00 90.38 97 ALA A C 1
ATOM 807 O O . ALA A 1 97 ? -23.500 -3.456 41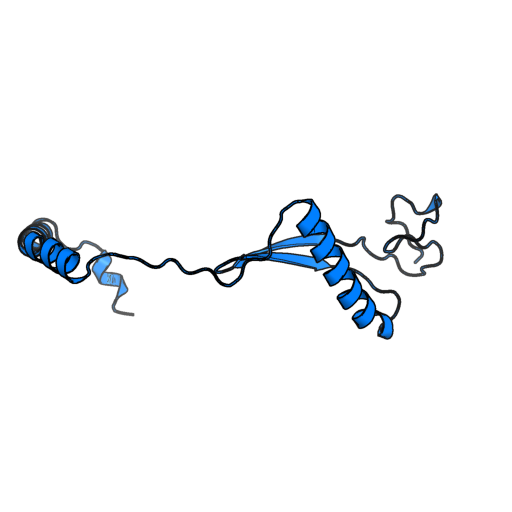.200 1.00 90.38 97 ALA A O 1
ATOM 808 N N . GLU A 1 98 ? -24.743 -2.431 39.642 1.00 91.88 98 GLU A N 1
ATOM 809 C CA . GLU A 1 98 ? -25.997 -3.115 40.000 1.00 91.88 98 GLU A CA 1
ATOM 810 C C . GLU A 1 98 ? -25.922 -4.647 39.868 1.00 91.88 98 GLU A C 1
ATOM 812 O O . GLU A 1 98 ? -26.684 -5.380 40.505 1.00 91.88 98 GLU A O 1
ATOM 817 N N . ARG A 1 99 ? -25.026 -5.160 39.019 1.00 89.31 99 ARG A N 1
ATOM 818 C CA . ARG A 1 99 ? -24.881 -6.597 38.747 1.00 89.31 99 ARG A CA 1
ATOM 819 C C . ARG A 1 99 ? -23.719 -7.244 39.497 1.00 89.31 99 ARG A C 1
ATOM 821 O O . ARG A 1 99 ? -23.612 -8.472 39.456 1.00 89.31 99 ARG A O 1
ATOM 828 N N . GLU A 1 100 ? -22.898 -6.474 40.209 1.00 88.75 100 GLU A N 1
ATOM 829 C CA . GLU A 1 100 ? -21.723 -6.984 40.929 1.00 88.75 100 GLU A CA 1
ATOM 830 C C . GLU A 1 100 ? -22.086 -7.990 42.029 1.00 88.75 100 GLU A C 1
ATOM 832 O O . GLU A 1 100 ? -21.409 -9.006 42.166 1.00 88.75 100 GLU A O 1
ATOM 837 N N . ASP A 1 101 ? -23.188 -7.789 42.756 1.00 88.69 101 ASP A N 1
ATOM 838 C CA . ASP A 1 101 ? -23.604 -8.725 43.813 1.00 88.69 101 ASP A CA 1
ATOM 839 C C . ASP A 1 101 ? -23.955 -10.109 43.249 1.00 88.69 101 ASP A C 1
ATOM 841 O O . ASP A 1 101 ? -23.544 -11.139 43.786 1.00 88.69 101 ASP A O 1
ATOM 845 N N . LYS A 1 102 ? -24.649 -10.145 42.104 1.00 88.69 102 LYS A N 1
ATOM 846 C CA . LYS A 1 102 ? -24.938 -11.396 41.386 1.00 88.69 102 LYS A CA 1
ATOM 847 C C . LYS A 1 102 ? -23.661 -12.025 40.837 1.00 88.69 102 LYS A C 1
ATOM 849 O O . LYS A 1 102 ? -23.538 -13.245 40.834 1.00 88.69 102 LYS A O 1
ATOM 854 N N . ARG A 1 103 ? -22.707 -11.204 40.386 1.00 84.75 103 ARG A N 1
ATOM 855 C CA . ARG A 1 103 ? -21.411 -11.669 39.880 1.00 84.75 103 ARG A CA 1
ATOM 856 C C . ARG A 1 103 ? -20.602 -12.345 40.987 1.00 84.75 103 ARG A C 1
ATOM 858 O O . ARG A 1 103 ? -20.098 -13.439 40.763 1.00 84.75 103 ARG A O 1
ATOM 865 N N . LYS A 1 104 ? -20.558 -11.753 42.185 1.00 87.38 104 LYS A N 1
ATOM 866 C CA . LYS A 1 104 ? -19.932 -12.350 43.376 1.00 87.38 104 LYS A CA 1
ATOM 867 C C . LYS A 1 104 ? -20.599 -13.656 43.779 1.00 87.38 104 LYS A C 1
ATOM 869 O O . LYS A 1 104 ? -19.903 -14.639 43.966 1.00 87.38 104 LYS A O 1
ATOM 874 N N . GLN A 1 105 ? -21.930 -13.694 43.818 1.00 89.06 105 GLN A N 1
ATOM 875 C CA . GLN A 1 105 ? -22.661 -14.912 44.169 1.00 89.06 105 GLN A CA 1
ATOM 876 C C . GLN A 1 105 ? -22.349 -16.077 43.214 1.00 89.06 105 GLN A C 1
ATOM 878 O O . GLN A 1 105 ? -22.132 -17.197 43.662 1.00 89.06 105 GLN A O 1
ATOM 883 N N . VAL A 1 106 ? -22.281 -15.812 41.906 1.00 86.25 106 VAL A N 1
ATOM 884 C CA . VAL A 1 106 ? -21.916 -16.824 40.899 1.00 86.25 106 VAL A CA 1
ATOM 885 C C . VAL A 1 106 ? -20.451 -17.251 41.041 1.00 86.25 106 VAL A C 1
ATOM 887 O O . VAL A 1 106 ? -20.144 -18.432 40.905 1.00 86.25 106 VAL A O 1
ATOM 890 N N . VAL A 1 107 ? -19.544 -16.317 41.338 1.00 85.62 107 VAL A N 1
ATOM 891 C CA . VAL A 1 107 ? -18.129 -16.623 41.600 1.00 85.62 107 VAL A CA 1
ATOM 892 C C . VAL A 1 107 ? -17.961 -17.470 42.864 1.00 85.62 107 VAL A C 1
ATOM 894 O O . VAL A 1 107 ? -17.169 -18.407 42.854 1.00 85.62 107 VAL A O 1
ATOM 897 N N . ASP A 1 108 ? -18.724 -17.196 43.920 1.00 84.88 108 ASP A N 1
ATOM 898 C CA . ASP A 1 108 ? -18.705 -17.979 45.157 1.00 84.88 108 ASP A CA 1
ATOM 899 C C . ASP A 1 108 ? -19.281 -19.393 44.947 1.00 84.88 108 ASP A C 1
ATOM 901 O O . ASP A 1 108 ? -18.796 -20.354 45.541 1.00 84.88 108 ASP A O 1
ATOM 905 N N . GLU A 1 109 ? -20.305 -19.535 44.095 1.00 86.94 109 GLU A N 1
ATOM 906 C CA . GLU A 1 109 ? -20.974 -20.814 43.818 1.00 86.94 109 GLU A CA 1
ATOM 907 C C . GLU A 1 109 ? -20.176 -21.720 42.867 1.00 86.94 109 GLU A C 1
ATOM 909 O O . GLU A 1 109 ? -20.077 -22.926 43.102 1.00 86.94 109 GLU A O 1
ATOM 914 N N . PHE A 1 110 ? -19.597 -21.162 41.800 1.00 84.06 110 PHE A N 1
ATOM 915 C CA . PHE A 1 110 ? -18.950 -21.935 40.731 1.00 84.06 110 PHE A CA 1
ATOM 916 C C . PHE A 1 110 ? -17.422 -21.790 40.689 1.00 84.06 110 PHE A C 1
ATOM 918 O O . PHE A 1 110 ? -16.757 -22.552 39.986 1.00 84.06 110 PHE A O 1
ATOM 925 N N . GLY A 1 111 ? -16.849 -20.857 41.455 1.00 77.12 111 GLY A N 1
ATOM 926 C CA . GLY A 1 111 ? -15.425 -20.531 41.424 1.00 77.12 111 GLY A CA 1
ATOM 927 C C . GLY A 1 111 ? -15.005 -19.759 40.167 1.00 77.12 111 GLY A C 1
ATOM 928 O O . GLY A 1 111 ? -15.731 -19.663 39.180 1.00 77.12 111 GLY A O 1
ATOM 929 N N . ILE A 1 112 ? -13.790 -19.202 40.189 1.00 76.00 112 ILE A N 1
ATOM 930 C CA . ILE A 1 112 ? -13.194 -18.464 39.053 1.00 76.00 112 ILE A CA 1
ATOM 931 C C . ILE A 1 112 ? -12.680 -19.421 37.952 1.00 76.00 112 ILE A C 1
ATOM 933 O O . ILE A 1 112 ? -12.441 -19.004 36.818 1.00 76.00 112 ILE A O 1
ATOM 937 N N . GLY A 1 113 ? -12.561 -20.719 38.256 1.00 69.06 113 GLY A N 1
ATOM 938 C CA . GLY A 1 113 ? -11.950 -21.714 37.370 1.00 69.06 113 GLY A CA 1
ATOM 939 C C . GLY A 1 113 ? -10.449 -21.476 37.156 1.00 69.06 113 GLY A C 1
ATOM 940 O O . GLY A 1 113 ? -9.826 -20.676 37.855 1.00 69.06 113 GLY A O 1
ATOM 941 N N . ASP A 1 114 ? -9.871 -22.149 36.160 1.00 66.75 114 ASP A N 1
ATOM 942 C CA . ASP A 1 114 ? -8.423 -22.171 35.861 1.00 66.75 114 ASP A CA 1
ATOM 943 C C . ASP A 1 114 ? -7.852 -20.823 35.356 1.00 66.75 114 ASP A C 1
ATOM 945 O O . ASP A 1 114 ? -6.688 -20.728 34.969 1.00 66.75 114 ASP A O 1
ATOM 949 N N . VAL A 1 115 ? -8.661 -19.759 35.345 1.00 62.91 115 VAL A N 1
ATOM 950 C CA . VAL A 1 115 ? -8.293 -18.421 34.851 1.00 62.91 115 VAL A CA 1
ATOM 951 C C . VAL A 1 115 ? -7.316 -17.709 35.796 1.00 62.91 115 VAL A C 1
ATOM 953 O O . VAL A 1 115 ? -6.546 -16.862 35.353 1.00 62.91 115 VAL A O 1
ATOM 956 N N . ALA A 1 116 ? -7.283 -18.085 37.078 1.00 57.16 116 ALA A N 1
ATOM 957 C CA . ALA A 1 116 ? -6.385 -17.484 38.068 1.00 57.16 116 ALA A CA 1
ATOM 958 C C . ALA A 1 116 ? -4.900 -17.864 37.885 1.00 57.16 116 ALA A C 1
ATOM 960 O O . ALA A 1 116 ? -4.033 -17.202 38.442 1.00 57.16 116 ALA A O 1
ATOM 961 N N . SER A 1 117 ? -4.573 -18.903 37.106 1.00 53.78 117 SER A N 1
ATOM 962 C CA . SER A 1 117 ? -3.183 -19.364 36.943 1.00 53.78 117 SER A CA 1
ATOM 963 C C . SER A 1 117 ? -2.350 -18.571 35.927 1.00 53.78 117 SER A C 1
ATOM 965 O O . SER A 1 117 ? -1.203 -18.934 35.698 1.00 53.78 117 SER A O 1
ATOM 967 N N . ALA A 1 118 ? -2.891 -17.522 35.301 1.00 52.59 118 ALA A N 1
ATOM 968 C CA . ALA A 1 118 ? -2.185 -16.752 34.269 1.00 52.59 118 ALA A CA 1
ATOM 969 C C . ALA A 1 118 ? -1.601 -15.406 34.751 1.00 52.59 118 ALA A C 1
ATOM 971 O 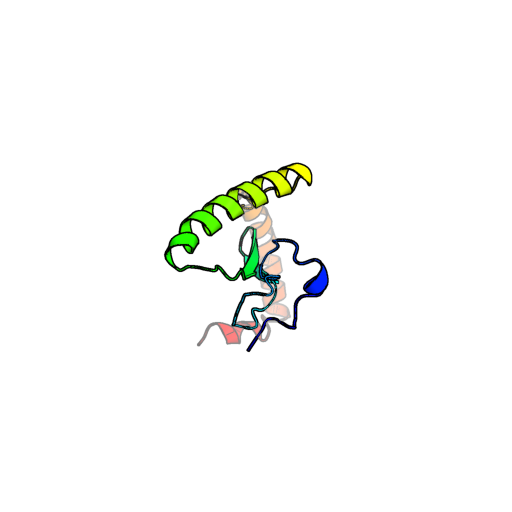O . ALA A 1 118 ? -1.011 -14.697 33.941 1.00 52.59 118 ALA A O 1
ATOM 972 N N . GLU A 1 119 ? -1.767 -15.039 36.028 1.00 47.78 119 GLU A N 1
ATOM 973 C CA . GLU A 1 119 ? -1.306 -13.746 36.577 1.00 47.78 119 GLU A CA 1
ATOM 974 C C . GLU A 1 119 ? -0.090 -13.850 37.524 1.00 47.78 119 GLU A C 1
ATOM 976 O O . GLU A 1 119 ? 0.350 -12.825 38.039 1.00 47.78 119 GLU A O 1
ATOM 981 N N . ASP A 1 120 ? 0.490 -15.045 37.712 1.00 46.19 120 ASP A N 1
ATOM 982 C CA . ASP A 1 120 ? 1.611 -15.294 38.646 1.00 46.19 120 ASP A CA 1
ATOM 983 C C . ASP A 1 120 ? 2.981 -15.606 37.981 1.00 46.19 120 ASP A C 1
ATOM 985 O O . ASP A 1 120 ? 3.907 -16.004 38.690 1.00 46.19 120 ASP A O 1
ATOM 989 N N . ASP A 1 121 ? 3.158 -15.381 36.667 1.00 36.62 121 ASP A N 1
ATOM 990 C CA . ASP A 1 121 ? 4.462 -15.503 35.963 1.00 36.62 121 ASP A CA 1
ATOM 991 C C . ASP A 1 121 ? 4.909 -14.205 35.255 1.00 36.62 121 ASP A C 1
ATOM 993 O O . ASP A 1 121 ? 4.126 -13.645 34.448 1.00 36.62 121 ASP A O 1
#

Nearest PDB structures (foldseek):
  4uc7-assembly2_B  TM=3.906E-01  e=3.900E+00  Human respiratory syncytial virus A2

pLDDT: mean 81.7, std 13.11, range [36.62, 97.12]